Protein AF-A0A8J5TRU7-F1 (afdb_monomer_lite)

Sequence (174 aa):
MTKQNPLLKLRKSMKKFNGGEDHSFAVVEYSKPFSYGYLNDETIILLHALRISQETLLSKQRDHFRLLSNAKTDFRDAFRFLSYINQPDHAERVLLDGGEKIKPQIKRLINAELAKMLNKRDEQRCRIFVQKSRLIFGVCDAWNVLKEGECADGPLSAIQVDGQGVCLPDRGCR

Secondary structure (DSSP, 8-state):
---PPPS----GGG--S---S-----------TT-EEEE-HHHHHHHHHTT--HHHHHHHHHHHHHHHHHTTT-HHHHHHHHHHTT-HHHHHHHHHH-HHHHHHHHHHHHHHHHHTTB-TTS-B---EEEEEEE-------SS--PPTT------S---EEETTEEEPPP----

Radius of gyration: 21.28 Å; chains: 1; bounding box: 66×37×48 Å

Structure (mmCIF, N/CA/C/O backbone):
data_AF-A0A8J5TRU7-F1
#
_entry.id   AF-A0A8J5TRU7-F1
#
loop_
_atom_site.group_PDB
_atom_site.id
_atom_site.type_symbol
_atom_site.label_atom_id
_atom_site.label_alt_id
_atom_site.label_comp_id
_atom_site.label_asym_id
_atom_site.label_entity_id
_atom_site.label_seq_id
_atom_site.pdbx_PDB_ins_code
_atom_site.Cartn_x
_atom_site.Cartn_y
_atom_site.Cartn_z
_atom_site.occupancy
_atom_site.B_iso_or_equiv
_atom_site.auth_seq_id
_atom_site.auth_comp_id
_atom_site.auth_asym_id
_atom_site.auth_atom_id
_atom_site.pdbx_PDB_model_num
ATOM 1 N N . MET A 1 1 ? 47.738 -4.678 -12.342 1.00 43.81 1 MET A N 1
ATOM 2 C CA . MET A 1 1 ? 46.584 -3.758 -12.251 1.00 43.81 1 MET A CA 1
ATOM 3 C C . MET A 1 1 ? 45.421 -4.505 -11.622 1.00 43.81 1 MET A C 1
ATOM 5 O O . MET A 1 1 ? 44.894 -5.427 -12.230 1.00 43.81 1 MET A O 1
ATOM 9 N N . THR A 1 2 ? 45.086 -4.188 -10.377 1.00 51.88 2 THR A N 1
ATOM 10 C CA . THR A 1 2 ? 43.969 -4.793 -9.641 1.00 51.88 2 THR A CA 1
ATOM 11 C C . THR A 1 2 ? 42.655 -4.341 -10.279 1.00 51.88 2 THR A C 1
ATOM 13 O O . THR A 1 2 ? 42.374 -3.146 -10.327 1.00 51.88 2 THR A O 1
ATOM 16 N N . LYS A 1 3 ? 41.859 -5.282 -10.808 1.00 59.38 3 LYS A N 1
ATOM 17 C CA . LYS A 1 3 ? 40.496 -5.003 -11.287 1.00 59.38 3 LYS A CA 1
ATOM 18 C C . LYS A 1 3 ? 39.675 -4.494 -10.102 1.00 59.38 3 LYS A C 1
ATOM 20 O O . LYS A 1 3 ? 39.320 -5.277 -9.227 1.00 59.38 3 LYS A O 1
ATOM 25 N N . GLN A 1 4 ? 39.390 -3.197 -10.061 1.00 67.06 4 GLN A N 1
ATOM 26 C CA . GLN A 1 4 ? 38.386 -2.678 -9.142 1.00 67.06 4 GLN A CA 1
ATOM 27 C C . GLN A 1 4 ? 37.008 -3.110 -9.644 1.00 67.06 4 GLN A C 1
ATOM 29 O O . GLN A 1 4 ? 36.667 -2.895 -10.809 1.00 67.06 4 GLN A O 1
ATOM 34 N N . ASN A 1 5 ? 36.227 -3.748 -8.773 1.00 75.69 5 ASN A N 1
ATOM 35 C CA . ASN A 1 5 ? 34.834 -4.040 -9.075 1.00 75.69 5 ASN A CA 1
ATOM 36 C C . ASN A 1 5 ? 34.042 -2.723 -9.080 1.00 75.69 5 ASN A C 1
ATOM 38 O O . ASN A 1 5 ? 34.136 -1.963 -8.114 1.00 75.69 5 ASN A O 1
ATOM 42 N N . PRO A 1 6 ? 33.268 -2.432 -10.138 1.00 74.19 6 PRO A N 1
ATOM 43 C CA . PRO A 1 6 ? 32.479 -1.211 -10.196 1.00 74.19 6 PRO A CA 1
ATOM 44 C C . PRO A 1 6 ? 31.369 -1.241 -9.136 1.00 74.19 6 PRO A C 1
ATOM 46 O O . PRO A 1 6 ? 30.618 -2.211 -9.054 1.00 74.19 6 PRO A O 1
ATOM 49 N N . LEU A 1 7 ? 31.244 -0.158 -8.361 1.00 83.69 7 LEU A N 1
ATOM 50 C CA . LEU A 1 7 ? 30.213 -0.003 -7.322 1.00 83.69 7 LEU A CA 1
ATOM 51 C C . LEU A 1 7 ? 28.809 0.247 -7.902 1.00 83.69 7 LEU A C 1
ATOM 53 O O . LEU A 1 7 ? 27.810 -0.054 -7.256 1.00 83.69 7 LEU A O 1
ATOM 57 N N . LEU A 1 8 ? 28.724 0.783 -9.124 1.00 84.50 8 LEU A N 1
ATOM 58 C CA . LEU A 1 8 ? 27.474 1.114 -9.808 1.00 84.50 8 LEU A CA 1
ATOM 59 C C . LEU A 1 8 ? 27.572 0.757 -11.294 1.00 84.50 8 LEU A C 1
ATOM 61 O O . LEU A 1 8 ? 28.551 1.084 -11.966 1.00 84.50 8 LEU A O 1
ATOM 65 N N . LYS A 1 9 ? 26.525 0.124 -11.830 1.00 86.44 9 LYS A N 1
ATOM 66 C CA . LYS A 1 9 ? 26.410 -0.201 -13.256 1.00 86.44 9 LYS A CA 1
ATOM 67 C C . LYS A 1 9 ? 25.088 0.316 -13.809 1.00 86.44 9 LYS A C 1
ATOM 69 O O . LYS A 1 9 ? 24.021 -0.117 -13.388 1.00 86.44 9 LYS A O 1
ATOM 74 N N . LEU A 1 10 ? 25.164 1.208 -14.795 1.00 87.19 10 LEU A N 1
ATOM 75 C CA . LEU A 1 10 ? 23.995 1.783 -15.461 1.00 87.19 10 LEU A CA 1
ATOM 76 C C . LEU A 1 10 ? 23.762 1.118 -16.820 1.00 87.19 10 LEU A C 1
ATOM 78 O O . LEU A 1 10 ? 24.686 0.990 -17.628 1.00 87.19 10 LEU A O 1
ATOM 82 N N . ARG A 1 11 ? 22.513 0.726 -17.101 1.00 88.50 11 ARG A N 1
ATOM 83 C CA . ARG A 1 11 ? 22.106 0.252 -18.434 1.00 88.50 11 ARG A CA 1
ATOM 84 C C . ARG A 1 11 ? 22.078 1.423 -19.420 1.00 88.50 11 ARG A C 1
ATOM 86 O O . ARG A 1 11 ? 21.849 2.565 -19.028 1.00 88.50 11 ARG A O 1
ATOM 93 N N . LYS A 1 12 ? 22.235 1.143 -20.721 1.00 89.62 12 LYS A N 1
ATOM 94 C CA . LYS A 1 12 ? 22.157 2.171 -21.780 1.00 89.62 12 LYS A CA 1
ATOM 95 C C . LYS A 1 12 ? 20.848 2.971 -21.707 1.00 89.62 12 LYS A C 1
ATOM 97 O O . LYS A 1 12 ? 20.878 4.186 -21.830 1.00 89.62 12 LYS A O 1
ATOM 102 N N . SER A 1 13 ? 19.727 2.310 -21.410 1.00 90.19 13 SER A N 1
ATOM 103 C CA . SER A 1 13 ? 18.407 2.941 -21.259 1.00 90.19 13 SER A CA 1
ATOM 104 C C . SER A 1 13 ? 18.298 3.934 -20.092 1.00 90.19 13 SER A C 1
ATOM 106 O O . SER A 1 13 ? 17.394 4.772 -20.101 1.00 90.19 13 SER A O 1
ATOM 108 N N . MET A 1 14 ? 19.197 3.856 -19.102 1.00 89.50 14 MET A N 1
ATOM 109 C CA . MET A 1 14 ? 19.241 4.756 -17.942 1.00 89.50 14 MET A CA 1
ATOM 110 C C . MET A 1 14 ? 20.034 6.039 -18.228 1.00 89.50 14 MET A C 1
ATOM 112 O O . MET A 1 14 ? 19.857 7.030 -17.529 1.00 89.50 14 MET A O 1
ATOM 116 N N . LYS A 1 15 ? 20.883 6.051 -19.264 1.00 88.38 15 LYS A N 1
ATOM 117 C CA . LYS A 1 15 ? 21.669 7.224 -19.669 1.00 88.38 15 LYS A CA 1
ATOM 118 C C . LYS A 1 15 ? 20.834 8.096 -20.608 1.00 88.38 15 LYS A C 1
ATOM 120 O O . LYS A 1 15 ? 20.798 7.850 -21.809 1.00 88.38 15 LYS A O 1
ATOM 125 N N . LYS A 1 16 ? 20.104 9.067 -20.051 1.00 89.44 16 LYS A N 1
ATOM 126 C CA . LYS A 1 16 ? 19.214 9.953 -20.828 1.00 89.44 16 LYS A CA 1
ATOM 127 C C . LYS A 1 16 ? 19.955 11.074 -21.563 1.00 89.44 16 LYS A C 1
ATOM 129 O O . LYS A 1 16 ? 19.492 11.511 -22.608 1.00 89.44 16 LYS A O 1
ATOM 134 N N . PHE A 1 17 ? 21.109 11.484 -21.042 1.00 85.50 17 PHE A N 1
ATOM 135 C CA . PHE A 1 17 ? 21.968 12.526 -21.601 1.00 85.50 17 PHE A CA 1
ATOM 136 C C . PHE A 1 17 ? 23.427 12.059 -21.584 1.00 85.50 17 PHE A C 1
ATOM 138 O O . PHE A 1 17 ? 23.775 11.118 -20.862 1.00 85.50 17 PHE A O 1
ATOM 145 N N . ASN A 1 18 ? 24.281 12.713 -22.372 1.00 80.00 18 ASN A N 1
ATOM 146 C CA . ASN A 1 18 ? 25.725 12.515 -22.274 1.00 80.00 18 ASN A CA 1
ATOM 147 C C . ASN A 1 18 ? 26.201 13.074 -20.924 1.00 80.00 18 ASN A C 1
ATOM 149 O O . ASN A 1 18 ? 25.831 14.186 -20.554 1.00 80.00 18 ASN A O 1
ATOM 153 N N . GLY A 1 19 ? 26.933 12.261 -20.160 1.00 70.88 19 GLY A N 1
ATOM 154 C CA . GLY A 1 19 ? 27.329 12.598 -18.791 1.00 70.88 19 GLY A CA 1
ATOM 155 C C . GLY A 1 19 ? 28.332 13.751 -18.741 1.00 70.88 19 GLY A C 1
ATOM 156 O O . GLY A 1 19 ? 29.178 13.863 -19.626 1.00 70.88 19 GLY A O 1
ATOM 157 N N . GLY A 1 20 ? 28.224 14.584 -17.705 1.00 76.44 20 GLY A N 1
ATOM 158 C CA . GLY A 1 20 ? 29.275 15.525 -17.310 1.00 76.44 20 GLY A CA 1
ATOM 159 C C . GLY A 1 20 ? 30.3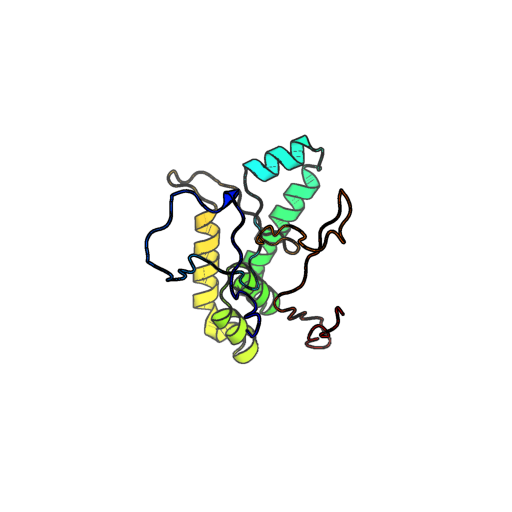26 14.856 -16.417 1.00 76.44 20 GLY A C 1
ATOM 160 O O . GLY A 1 20 ? 30.291 13.643 -16.209 1.00 76.44 20 GLY A O 1
ATOM 161 N N . GLU A 1 21 ? 31.237 15.650 -15.857 1.00 82.38 21 GLU A N 1
ATOM 162 C CA . GLU A 1 21 ? 32.289 15.161 -14.946 1.00 82.38 21 GLU A CA 1
ATOM 163 C C . GLU A 1 21 ? 31.800 14.911 -13.508 1.00 82.38 21 GLU A C 1
ATOM 165 O O . GLU A 1 21 ? 32.561 14.458 -12.657 1.00 82.38 21 GLU A O 1
ATOM 170 N N . ASP A 1 22 ? 30.522 15.176 -13.224 1.00 83.62 22 ASP A N 1
ATOM 171 C CA . ASP A 1 22 ? 29.937 14.882 -11.920 1.00 83.62 22 ASP A CA 1
ATOM 172 C C . ASP A 1 22 ? 29.694 13.372 -11.752 1.00 83.62 22 ASP A C 1
ATOM 174 O O . ASP A 1 22 ? 29.013 12.718 -12.550 1.00 83.62 22 ASP A O 1
ATOM 178 N N . HIS A 1 23 ? 30.265 12.817 -10.687 1.00 85.12 23 HIS A N 1
ATOM 179 C CA . HIS A 1 23 ? 30.131 11.418 -10.285 1.00 85.12 23 HIS A CA 1
ATOM 180 C C . HIS A 1 23 ? 29.320 11.254 -8.994 1.00 85.12 23 HIS A C 1
ATOM 182 O O . HIS A 1 23 ? 29.365 10.197 -8.360 1.00 85.12 23 HIS A O 1
ATOM 188 N N . SER A 1 24 ? 28.572 12.285 -8.596 1.00 87.06 24 SER A N 1
ATOM 189 C CA . SER A 1 24 ? 27.635 12.214 -7.483 1.00 87.06 24 SER A CA 1
ATOM 190 C C . SER A 1 24 ? 26.497 11.218 -7.760 1.00 87.06 24 SER A C 1
ATOM 192 O O . SER A 1 24 ? 26.030 11.040 -8.888 1.00 87.06 24 SER A O 1
ATOM 194 N N . PHE A 1 25 ? 26.049 10.528 -6.708 1.00 87.00 25 PHE A N 1
ATOM 195 C CA . PHE A 1 25 ? 24.905 9.620 -6.759 1.00 87.00 25 PHE A CA 1
ATOM 196 C C . PHE A 1 25 ? 23.795 10.155 -5.858 1.00 87.00 25 PHE A C 1
ATOM 198 O O . PHE A 1 25 ? 23.926 10.166 -4.635 1.00 87.00 25 PHE A O 1
ATOM 205 N N . ALA A 1 26 ? 22.698 10.595 -6.473 1.00 90.19 26 ALA A N 1
ATOM 206 C CA . ALA A 1 26 ? 21.532 11.110 -5.769 1.00 90.19 26 ALA A CA 1
ATOM 207 C C . ALA A 1 26 ? 20.429 10.045 -5.690 1.00 90.19 26 ALA A C 1
ATOM 209 O O . ALA A 1 26 ? 20.001 9.492 -6.706 1.00 90.19 26 ALA A O 1
ATOM 210 N N . VAL A 1 27 ? 19.939 9.786 -4.477 1.00 91.69 27 VAL A N 1
ATOM 211 C CA . VAL A 1 27 ? 18.818 8.871 -4.224 1.00 91.69 27 VAL A CA 1
ATOM 212 C C . VAL A 1 27 ? 17.532 9.683 -4.119 1.00 91.69 27 VAL A C 1
ATOM 214 O O . VAL A 1 27 ? 17.405 10.525 -3.235 1.00 91.69 27 VAL A O 1
ATOM 217 N N . VAL A 1 28 ? 16.576 9.420 -5.012 1.00 91.94 28 VAL A N 1
ATOM 218 C CA . VAL A 1 28 ? 15.264 10.095 -5.011 1.00 91.94 28 VAL A CA 1
ATOM 219 C C . VAL A 1 28 ? 14.274 9.374 -4.099 1.00 91.94 28 VAL A C 1
ATOM 221 O O . VAL A 1 28 ? 13.548 10.009 -3.340 1.00 91.94 28 VAL A O 1
ATOM 224 N N . GLU A 1 29 ? 14.255 8.041 -4.145 1.00 89.81 29 GLU A N 1
ATOM 225 C CA . GLU A 1 29 ? 13.410 7.220 -3.284 1.00 89.81 29 GLU A CA 1
ATOM 226 C C . GLU A 1 29 ? 14.036 5.841 -3.041 1.00 89.81 29 GLU A C 1
ATOM 228 O O . GLU A 1 29 ? 14.965 5.429 -3.739 1.00 89.81 29 GLU A O 1
ATOM 233 N N . TYR A 1 30 ? 13.547 5.140 -2.020 1.00 87.38 30 TYR A N 1
ATOM 234 C CA . TYR A 1 30 ? 14.027 3.830 -1.603 1.00 87.38 30 TYR A CA 1
ATOM 235 C C . TYR A 1 30 ? 12.860 2.935 -1.180 1.00 87.38 30 TYR A C 1
ATOM 237 O O . TYR A 1 30 ? 11.776 3.413 -0.834 1.00 87.38 30 TYR A O 1
ATOM 245 N N . SER A 1 31 ? 13.093 1.622 -1.199 1.00 83.44 31 SER A N 1
ATOM 246 C CA . SER A 1 31 ? 12.091 0.643 -0.783 1.00 83.44 31 SER A CA 1
ATOM 247 C C . SER A 1 31 ? 11.850 0.711 0.723 1.00 83.44 31 SER A C 1
ATOM 249 O O . SER A 1 31 ? 12.791 0.602 1.509 1.00 83.44 31 SER A O 1
ATOM 251 N N . LYS A 1 32 ? 10.590 0.885 1.125 1.00 77.38 32 LYS A N 1
ATOM 252 C CA . LYS A 1 32 ? 10.181 1.012 2.528 1.00 77.38 32 LYS A CA 1
ATOM 253 C C . LYS A 1 32 ? 9.435 -0.249 2.965 1.00 77.38 32 LYS A C 1
ATOM 255 O O . LYS A 1 32 ? 8.645 -0.784 2.183 1.00 77.38 32 LYS A O 1
ATOM 260 N N . PRO A 1 33 ? 9.636 -0.727 4.202 1.00 71.19 33 PRO A N 1
ATOM 261 C CA . PRO A 1 33 ? 8.748 -1.734 4.756 1.00 71.19 33 PRO A CA 1
ATOM 262 C C . PRO A 1 33 ? 7.335 -1.144 4.907 1.00 71.19 33 PRO A C 1
ATOM 264 O O . PRO A 1 33 ? 7.174 0.063 5.059 1.00 71.19 33 PRO A O 1
ATOM 267 N N . PHE A 1 34 ? 6.305 -1.994 4.864 1.00 69.12 34 PHE A N 1
ATOM 268 C CA . PHE A 1 34 ? 4.908 -1.597 5.118 1.00 69.12 34 PHE A CA 1
ATOM 269 C C . PHE A 1 34 ? 4.286 -0.599 4.114 1.00 69.12 34 PHE A C 1
ATOM 271 O O . PHE A 1 34 ? 3.368 0.144 4.452 1.00 69.12 34 PHE A O 1
ATOM 278 N N . SER A 1 35 ? 4.706 -0.616 2.847 1.00 73.50 35 SER A N 1
ATOM 279 C CA . SER A 1 35 ? 4.028 0.103 1.760 1.00 73.50 35 SER A CA 1
ATOM 280 C C . SER A 1 35 ? 2.788 -0.661 1.276 1.00 73.50 35 SER A C 1
ATOM 282 O O . SER A 1 35 ? 2.848 -1.432 0.322 1.00 73.50 35 SER A O 1
ATOM 284 N N . TYR A 1 36 ? 1.645 -0.490 1.940 1.00 82.12 36 TYR A N 1
ATOM 285 C CA . TYR A 1 36 ? 0.413 -1.199 1.570 1.00 82.12 36 TYR A CA 1
ATOM 286 C C . TYR A 1 36 ? -0.273 -0.613 0.329 1.00 82.12 36 TYR A C 1
ATOM 288 O O . TYR A 1 36 ? -0.221 0.592 0.070 1.00 82.12 36 TYR A O 1
ATOM 296 N N . GLY A 1 37 ? -0.916 -1.494 -0.439 1.00 86.19 37 GLY A N 1
ATOM 297 C CA . GLY A 1 37 ? -1.691 -1.139 -1.624 1.00 86.19 37 GLY A CA 1
ATOM 298 C C . GLY A 1 37 ? -3.134 -0.738 -1.300 1.00 86.19 37 GLY A C 1
ATOM 299 O O . GLY A 1 37 ? -3.699 -1.105 -0.265 1.00 86.19 37 GLY A O 1
ATOM 300 N N . TYR A 1 38 ? -3.737 0.007 -2.224 1.00 90.62 38 TYR A N 1
ATOM 301 C CA . TYR A 1 38 ? -5.130 0.441 -2.153 1.00 90.62 38 TYR A CA 1
ATOM 302 C C . TYR A 1 38 ? -5.827 0.121 -3.467 1.00 90.62 38 TYR A C 1
ATOM 304 O O . TYR A 1 38 ? -5.246 0.321 -4.533 1.00 90.62 38 TYR A O 1
ATOM 312 N N . LEU A 1 39 ? -7.087 -0.298 -3.395 1.00 93.25 39 LEU A N 1
ATOM 313 C CA . LEU A 1 39 ? -7.951 -0.317 -4.570 1.00 93.25 39 LEU A CA 1
ATOM 314 C C . LEU A 1 39 ? -8.548 1.075 -4.766 1.00 93.25 39 LEU A C 1
ATOM 316 O O . LEU A 1 39 ? -9.202 1.611 -3.864 1.00 93.25 39 LEU A O 1
ATOM 320 N N . ASN A 1 40 ? -8.305 1.641 -5.944 1.00 93.69 40 ASN A N 1
ATOM 321 C CA . ASN A 1 40 ? -8.933 2.867 -6.421 1.00 93.69 40 ASN A CA 1
ATOM 322 C C . ASN A 1 40 ? -10.040 2.543 -7.440 1.00 93.69 40 ASN A C 1
ATOM 324 O O . ASN A 1 40 ? -10.231 1.380 -7.805 1.00 93.69 40 ASN A O 1
ATOM 328 N N . ASP A 1 41 ? -10.752 3.571 -7.897 1.00 93.31 41 ASP A N 1
ATOM 329 C CA . ASP A 1 41 ? -11.879 3.424 -8.828 1.00 93.31 41 ASP A CA 1
ATOM 330 C C . ASP A 1 41 ? -11.469 2.704 -10.125 1.00 93.31 41 ASP A C 1
ATOM 332 O O . ASP A 1 41 ? -12.119 1.751 -10.550 1.00 93.31 41 ASP A O 1
ATOM 336 N N . GLU A 1 42 ? -10.332 3.087 -10.708 1.00 94.25 42 GLU A N 1
ATOM 337 C CA . GLU A 1 42 ? -9.808 2.506 -11.952 1.00 94.25 42 GLU A CA 1
ATOM 338 C C . GLU A 1 42 ? -9.479 1.015 -11.797 1.00 94.25 42 GLU A C 1
ATOM 340 O O . GLU A 1 42 ? -9.843 0.193 -12.639 1.00 94.25 42 GLU A O 1
ATOM 345 N N . THR A 1 43 ? -8.836 0.644 -10.688 1.00 94.19 43 THR A N 1
ATOM 346 C CA . THR A 1 43 ? -8.475 -0.749 -10.400 1.00 94.19 43 THR A CA 1
ATOM 347 C C . THR A 1 43 ? -9.723 -1.591 -10.167 1.00 94.19 43 THR A C 1
ATOM 349 O O . THR A 1 43 ? -9.785 -2.730 -10.617 1.00 94.19 43 THR A O 1
ATOM 352 N N . ILE A 1 44 ? -10.745 -1.042 -9.508 1.00 95.00 44 ILE A N 1
ATOM 353 C CA . ILE A 1 44 ? -12.026 -1.730 -9.305 1.00 95.00 44 ILE A CA 1
ATOM 354 C C . ILE A 1 44 ? -12.723 -2.009 -10.631 1.00 95.00 44 ILE A C 1
ATOM 356 O O . ILE A 1 44 ? -13.160 -3.138 -10.857 1.00 95.00 44 ILE A O 1
ATOM 360 N N . ILE A 1 45 ? -12.795 -1.010 -11.514 1.00 95.62 45 ILE A N 1
ATOM 361 C CA . ILE A 1 45 ? -13.400 -1.159 -12.841 1.00 95.62 45 ILE A CA 1
ATOM 362 C C . ILE A 1 45 ? -12.663 -2.242 -13.635 1.00 95.62 45 ILE A C 1
ATOM 364 O O . ILE A 1 45 ? -13.303 -3.118 -14.220 1.00 95.62 45 ILE A O 1
ATOM 368 N N . LEU A 1 46 ? -11.327 -2.234 -13.603 1.00 96.94 46 LEU A N 1
ATOM 369 C CA . LEU A 1 46 ? -10.511 -3.243 -14.274 1.00 96.94 46 LEU A CA 1
ATOM 370 C C . LEU A 1 46 ? -10.751 -4.649 -13.707 1.00 96.94 46 LEU A C 1
ATOM 372 O O . LEU A 1 46 ? -10.979 -5.584 -14.470 1.00 96.94 46 LEU A O 1
ATOM 376 N N . LEU A 1 47 ? -10.746 -4.812 -12.381 1.00 96.12 47 LEU A N 1
ATOM 377 C CA . LEU A 1 47 ? -11.000 -6.107 -11.740 1.00 96.12 47 LEU A CA 1
ATOM 378 C C . LEU A 1 47 ? -12.393 -6.645 -12.084 1.00 96.12 47 LEU A C 1
ATOM 380 O O . LEU A 1 47 ? -12.544 -7.833 -12.367 1.00 96.12 47 LEU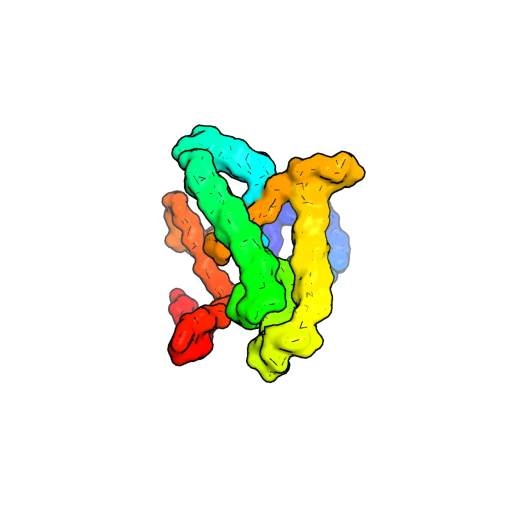 A O 1
ATOM 384 N N . HIS A 1 48 ? -13.401 -5.773 -12.111 1.00 95.56 48 HIS A N 1
ATOM 385 C CA . HIS A 1 48 ? -14.751 -6.143 -12.521 1.00 95.56 48 HIS A CA 1
ATOM 386 C C . HIS A 1 48 ? -14.807 -6.574 -13.999 1.00 95.56 48 HIS A C 1
ATOM 388 O O . HIS A 1 48 ? -15.426 -7.589 -14.326 1.00 95.56 48 HIS A O 1
ATOM 394 N N . ALA A 1 49 ? -14.110 -5.865 -14.896 1.00 97.31 49 ALA A N 1
ATOM 395 C CA . ALA A 1 49 ? -13.990 -6.248 -16.307 1.00 97.31 49 ALA A CA 1
ATOM 396 C C . ALA A 1 49 ? -13.296 -7.612 -16.486 1.00 97.31 49 ALA A C 1
ATOM 398 O O . ALA A 1 49 ? -13.704 -8.411 -17.330 1.00 97.31 49 ALA A O 1
ATOM 399 N N . LEU A 1 50 ? -12.319 -7.920 -15.626 1.00 97.25 50 LEU A N 1
ATOM 400 C CA . LEU A 1 50 ? -11.653 -9.224 -15.521 1.00 97.25 50 LEU A CA 1
ATOM 401 C C . LEU A 1 50 ? -12.502 -10.295 -14.804 1.00 97.25 50 LEU A C 1
ATOM 403 O O . LEU A 1 50 ? -11.986 -11.349 -14.441 1.00 97.25 50 LEU A O 1
ATOM 407 N N . ARG A 1 51 ? -13.811 -10.057 -14.637 1.00 97.50 51 ARG A N 1
ATOM 408 C CA . ARG A 1 51 ? -14.805 -10.989 -14.072 1.00 97.50 51 ARG A CA 1
ATOM 409 C C . ARG A 1 51 ? -14.647 -11.290 -12.580 1.00 97.50 51 ARG A C 1
ATOM 411 O O . ARG A 1 51 ? -15.239 -12.252 -12.091 1.00 97.50 51 ARG A O 1
ATOM 418 N N . ILE A 1 52 ? -13.938 -10.451 -11.821 1.00 96.81 52 ILE A N 1
ATOM 419 C CA . ILE A 1 52 ? -14.030 -10.501 -10.357 1.00 96.81 52 ILE A CA 1
ATOM 420 C C . ILE A 1 52 ? -15.434 -10.064 -9.939 1.00 96.81 52 ILE A C 1
ATOM 422 O O . ILE A 1 52 ? -15.916 -9.002 -10.334 1.00 96.81 52 ILE A O 1
ATOM 426 N N . SER A 1 53 ? -16.095 -10.896 -9.132 1.00 96.88 53 SER A N 1
ATOM 427 C CA . SER A 1 53 ? -17.469 -10.631 -8.705 1.00 96.88 53 SER A CA 1
ATOM 428 C C . SER A 1 53 ? -17.579 -9.333 -7.901 1.00 96.88 53 SER A C 1
ATOM 430 O O . SER A 1 53 ? -16.737 -9.027 -7.050 1.00 96.88 53 SER A O 1
ATOM 432 N N . GLN A 1 54 ? -18.673 -8.604 -8.120 1.00 95.56 54 GLN A N 1
ATOM 433 C CA . GLN A 1 54 ? -18.992 -7.402 -7.353 1.00 95.56 54 GLN A CA 1
ATOM 434 C C . GLN A 1 54 ? -19.053 -7.690 -5.845 1.00 95.56 54 GLN A C 1
ATOM 436 O O . GLN A 1 54 ? -18.550 -6.897 -5.053 1.00 95.56 54 GLN A O 1
ATOM 441 N N . GLU A 1 55 ? -19.580 -8.849 -5.441 1.00 97.00 55 GLU A N 1
ATOM 442 C CA . GLU A 1 55 ? -19.657 -9.235 -4.028 1.00 97.00 55 GLU A CA 1
ATOM 443 C C . GLU A 1 55 ? -18.273 -9.361 -3.377 1.00 97.00 55 GLU A C 1
ATOM 445 O O . GLU A 1 55 ? -18.081 -8.944 -2.236 1.00 97.00 55 GLU A O 1
ATOM 450 N N . THR A 1 56 ? -17.268 -9.853 -4.110 1.00 95.19 56 THR A N 1
ATOM 451 C CA . THR A 1 56 ? -15.887 -9.894 -3.601 1.00 95.19 56 THR A CA 1
ATOM 452 C C . THR A 1 56 ? -15.364 -8.486 -3.317 1.00 95.19 56 THR A C 1
ATOM 454 O O . THR A 1 56 ? -14.767 -8.249 -2.266 1.00 95.19 56 THR A O 1
ATOM 457 N N . LEU A 1 57 ? -15.611 -7.537 -4.224 1.00 94.25 57 LEU A N 1
ATOM 458 C CA . LEU A 1 57 ? -15.167 -6.146 -4.085 1.00 94.25 57 LEU A CA 1
ATOM 459 C C . LEU A 1 57 ? -15.899 -5.437 -2.934 1.00 94.25 57 LEU A C 1
ATOM 461 O O . LEU A 1 57 ? -15.260 -4.782 -2.108 1.00 94.25 57 LEU A O 1
ATOM 465 N N . LEU A 1 58 ? -17.214 -5.644 -2.814 1.00 95.00 58 LEU A N 1
ATOM 466 C CA . LEU A 1 58 ? -18.021 -5.138 -1.700 1.00 95.00 58 LEU A CA 1
ATOM 467 C C . LEU A 1 58 ? -17.577 -5.731 -0.360 1.00 95.00 58 LEU A C 1
ATOM 469 O O . LEU A 1 58 ? -17.491 -5.010 0.633 1.00 95.00 58 LEU A O 1
ATOM 473 N N . SER A 1 59 ? -17.216 -7.016 -0.316 1.00 95.25 59 SER A N 1
ATOM 474 C CA . SER A 1 59 ? -16.660 -7.620 0.896 1.00 95.25 59 SER A CA 1
ATOM 475 C C . SER A 1 59 ? -15.364 -6.939 1.326 1.00 95.25 59 SER A C 1
ATOM 477 O O . SER A 1 59 ? -15.219 -6.618 2.503 1.00 95.25 59 SER A O 1
ATOM 479 N N . LYS A 1 60 ? -14.450 -6.635 0.389 1.00 94.19 60 LYS A N 1
ATOM 480 C CA . LYS A 1 60 ? -13.221 -5.883 0.707 1.00 94.19 60 LYS A CA 1
ATOM 481 C C . LYS A 1 60 ? -13.520 -4.481 1.231 1.00 94.19 60 LYS A C 1
ATOM 483 O O . LYS A 1 60 ? -12.849 -4.020 2.153 1.00 94.19 60 LYS A O 1
ATOM 488 N N . GLN A 1 61 ? -14.537 -3.820 0.687 1.00 94.00 61 GLN A N 1
ATOM 489 C CA . GLN A 1 61 ? -14.982 -2.519 1.176 1.00 94.00 61 GLN A CA 1
ATOM 490 C C . GLN A 1 61 ? -15.512 -2.599 2.618 1.00 94.00 61 GLN A C 1
ATOM 492 O O . GLN A 1 61 ? -15.134 -1.785 3.462 1.00 94.00 61 GLN A O 1
ATOM 497 N N . ARG A 1 62 ? -16.348 -3.599 2.926 1.00 95.31 62 ARG A N 1
ATOM 498 C CA . ARG A 1 62 ? -16.863 -3.824 4.287 1.00 95.31 62 ARG A CA 1
ATOM 499 C C . ARG A 1 62 ? -15.734 -4.109 5.276 1.00 95.31 62 ARG A C 1
ATOM 501 O O . ARG A 1 62 ? -15.716 -3.514 6.351 1.00 95.31 62 ARG A O 1
ATOM 508 N N . ASP A 1 63 ? -14.772 -4.950 4.900 1.00 93.69 63 ASP A N 1
ATOM 509 C CA . ASP A 1 63 ? -13.600 -5.260 5.729 1.00 93.69 63 ASP A CA 1
ATOM 510 C C . ASP A 1 63 ? -12.775 -4.003 6.038 1.00 93.69 63 ASP A C 1
ATOM 512 O O . ASP A 1 63 ? -12.345 -3.795 7.174 1.00 93.69 63 ASP A O 1
ATOM 516 N N . HIS A 1 64 ? -12.594 -3.130 5.044 1.00 93.38 64 HIS A N 1
ATOM 517 C CA . HIS A 1 64 ? -11.909 -1.851 5.210 1.00 93.38 64 HIS A CA 1
ATOM 518 C C . HIS A 1 64 ? -12.613 -0.941 6.227 1.00 93.38 64 HIS A C 1
ATOM 520 O O . HIS A 1 64 ? -11.975 -0.455 7.162 1.00 93.38 64 HIS A O 1
ATOM 526 N N . PHE A 1 65 ? -13.928 -0.740 6.103 1.00 94.38 65 PHE A N 1
ATOM 527 C CA . PHE A 1 65 ? -14.667 0.090 7.060 1.00 94.38 65 PHE A CA 1
ATOM 528 C C . PHE A 1 65 ? -14.727 -0.532 8.455 1.00 94.38 65 PHE A C 1
ATOM 530 O O . PHE A 1 65 ? -14.637 0.184 9.454 1.00 94.38 65 PHE A O 1
ATOM 537 N N . ARG A 1 66 ? -14.811 -1.864 8.538 1.00 95.38 66 ARG A N 1
ATOM 538 C CA . ARG A 1 66 ? -14.734 -2.589 9.807 1.00 95.38 66 ARG A CA 1
ATOM 539 C C . ARG A 1 66 ? -13.396 -2.345 10.501 1.00 95.38 66 ARG A C 1
ATOM 541 O O . ARG A 1 66 ? -13.404 -2.021 11.684 1.00 95.38 66 ARG A O 1
ATOM 548 N N . LEU A 1 67 ? -12.279 -2.415 9.771 1.00 94.00 67 LEU A N 1
ATOM 549 C CA . LEU A 1 67 ? -10.952 -2.088 10.302 1.00 94.00 67 LEU A CA 1
ATOM 550 C C . LEU A 1 67 ? -10.915 -0.660 10.865 1.00 94.00 67 LEU A C 1
ATOM 552 O O . LEU A 1 67 ? -10.493 -0.466 12.001 1.00 94.00 67 LEU A O 1
ATOM 556 N N . LEU A 1 68 ? -11.389 0.336 10.107 1.00 94.12 68 LEU A N 1
ATOM 557 C CA . LEU A 1 68 ? -11.398 1.736 10.555 1.00 94.12 68 LEU A CA 1
ATOM 558 C C . LEU A 1 68 ? -12.298 1.967 11.777 1.00 94.12 68 LEU A C 1
ATOM 560 O O . LEU A 1 68 ? -11.984 2.790 12.637 1.00 94.12 68 LEU A O 1
ATOM 564 N N . SER A 1 69 ? -13.424 1.260 11.859 1.00 94.81 69 SER A N 1
ATOM 565 C CA . SER A 1 69 ? -14.316 1.323 13.016 1.00 94.81 69 SER A CA 1
ATOM 566 C C . SER A 1 69 ? -13.658 0.706 14.251 1.00 94.81 69 SER A C 1
ATOM 568 O O . SER A 1 69 ? -13.589 1.349 15.299 1.00 94.81 69 SER A O 1
ATOM 570 N N . ASN A 1 70 ? -13.122 -0.508 14.111 1.00 94.81 70 ASN A N 1
ATOM 571 C CA . ASN A 1 70 ? -12.513 -1.267 15.198 1.00 94.81 70 ASN A CA 1
ATOM 572 C C . ASN A 1 70 ? -11.222 -0.638 15.714 1.00 94.81 70 ASN A C 1
ATOM 574 O O . ASN A 1 70 ? -10.983 -0.663 16.916 1.00 94.81 70 ASN A O 1
ATOM 578 N N . ALA A 1 71 ? -10.418 -0.019 14.847 1.00 93.88 71 ALA A N 1
ATOM 579 C CA . ALA A 1 71 ? -9.161 0.628 15.224 1.00 93.88 71 ALA A CA 1
ATOM 580 C C . ALA A 1 71 ? -9.324 1.723 16.298 1.00 93.88 71 ALA A C 1
ATOM 582 O O . ALA A 1 71 ? -8.347 2.140 16.913 1.00 93.88 71 ALA A O 1
ATOM 583 N N . LYS A 1 72 ? -10.550 2.198 16.558 1.00 90.44 72 LYS A N 1
ATOM 584 C CA . LYS A 1 72 ? -10.848 3.159 17.634 1.00 90.44 72 LYS A CA 1
ATOM 585 C C . LYS A 1 72 ? -10.835 2.530 19.031 1.00 90.44 72 LYS A C 1
ATOM 587 O O . LYS A 1 72 ? -10.683 3.254 20.016 1.00 90.44 72 LYS A O 1
ATOM 592 N N . THR A 1 73 ? -11.048 1.221 19.125 1.00 89.94 73 THR A N 1
ATOM 593 C CA . THR A 1 73 ? -11.276 0.503 20.389 1.00 89.94 73 THR A CA 1
ATOM 594 C C . THR A 1 73 ? -10.395 -0.730 20.545 1.00 89.94 73 THR A C 1
ATOM 596 O O . THR A 1 73 ? -9.997 -1.041 21.661 1.00 89.94 73 THR A O 1
ATOM 599 N N . ASP A 1 74 ? -10.081 -1.423 19.452 1.00 91.69 74 ASP A N 1
ATOM 600 C CA . ASP A 1 74 ? -9.254 -2.625 19.438 1.00 91.69 74 ASP A CA 1
ATOM 601 C C . ASP A 1 74 ? -7.801 -2.287 19.081 1.00 91.69 74 ASP A C 1
ATOM 603 O O . ASP A 1 74 ? -7.513 -1.679 18.047 1.00 91.69 74 ASP A O 1
ATOM 607 N N . PHE A 1 75 ? -6.867 -2.695 19.942 1.00 89.50 75 PHE A N 1
ATOM 608 C CA . PHE A 1 75 ? -5.450 -2.374 19.772 1.00 89.50 75 PHE A CA 1
ATOM 609 C C . PHE A 1 75 ? -4.813 -3.103 18.579 1.00 89.50 75 PHE A C 1
ATOM 611 O O . PHE A 1 75 ? -3.887 -2.573 17.968 1.00 89.50 75 PHE A O 1
ATOM 618 N N . ARG A 1 76 ? -5.293 -4.300 18.209 1.00 90.62 76 ARG A N 1
ATOM 619 C CA . ARG A 1 76 ? -4.734 -5.068 17.085 1.00 90.62 76 ARG A CA 1
ATOM 620 C C . ARG A 1 76 ? -5.113 -4.412 15.767 1.00 90.62 76 ARG A C 1
ATOM 622 O O . ARG A 1 76 ? -4.261 -4.233 14.900 1.00 90.62 76 ARG A O 1
ATOM 629 N N . ASP A 1 77 ? -6.370 -4.012 15.631 1.00 92.31 77 ASP A N 1
ATOM 630 C CA . ASP A 1 77 ? -6.857 -3.287 14.464 1.00 92.31 77 ASP A CA 1
ATOM 631 C C . ASP A 1 77 ? -6.282 -1.861 14.409 1.00 92.31 77 ASP A C 1
ATOM 633 O O . ASP A 1 77 ? -5.947 -1.392 13.321 1.00 92.31 77 ASP A O 1
ATOM 637 N N . ALA A 1 78 ? -6.035 -1.211 15.555 1.00 93.25 78 ALA A N 1
ATOM 638 C CA . ALA A 1 78 ? -5.288 0.049 15.615 1.00 93.25 78 ALA A CA 1
ATOM 639 C C . ALA A 1 78 ? -3.848 -0.112 15.109 1.00 93.25 78 ALA A C 1
ATOM 641 O O . ALA A 1 78 ? -3.407 0.642 14.242 1.00 93.25 78 ALA A O 1
ATOM 642 N N . PHE A 1 79 ? -3.128 -1.126 15.597 1.00 91.69 79 PHE A N 1
ATOM 643 C CA . PHE A 1 79 ? -1.776 -1.448 15.146 1.00 91.69 79 PHE A CA 1
ATOM 644 C C . PHE A 1 79 ? -1.735 -1.734 13.638 1.00 91.69 79 PHE A C 1
ATOM 646 O O . PHE A 1 79 ? -0.892 -1.191 12.919 1.00 91.69 79 PHE A O 1
ATOM 653 N N . ARG A 1 80 ? -2.680 -2.541 13.137 1.00 90.00 80 ARG A N 1
ATOM 654 C CA . ARG A 1 80 ? -2.812 -2.853 11.706 1.00 90.00 80 ARG A CA 1
ATOM 655 C C . ARG A 1 80 ? -3.058 -1.597 10.878 1.00 90.00 80 ARG A C 1
ATOM 657 O O . ARG A 1 80 ? -2.357 -1.375 9.897 1.00 90.00 80 ARG A O 1
ATOM 664 N N . PHE A 1 81 ? -4.009 -0.759 11.288 1.00 92.50 81 PHE A N 1
ATOM 665 C CA . PHE A 1 81 ? -4.313 0.498 10.610 1.00 92.50 81 PHE A CA 1
ATOM 666 C C . PHE A 1 81 ? -3.092 1.425 10.546 1.00 92.50 81 PHE A C 1
ATOM 668 O O . PHE A 1 81 ? -2.744 1.898 9.466 1.00 92.50 81 PHE A O 1
ATOM 675 N N . LEU A 1 82 ? -2.404 1.642 11.672 1.00 91.75 82 LEU A N 1
ATOM 676 C CA . LEU A 1 82 ? -1.214 2.498 11.737 1.00 91.75 82 LEU A CA 1
ATOM 677 C C . LEU A 1 82 ? -0.068 1.960 10.875 1.00 91.75 82 LEU A C 1
ATOM 679 O O . LEU A 1 82 ? 0.606 2.730 10.190 1.00 91.75 82 LEU A O 1
ATOM 683 N N . SER A 1 83 ? 0.093 0.638 10.838 1.00 87.75 83 SER A N 1
ATOM 684 C CA . SER A 1 83 ? 1.026 -0.024 9.925 1.00 87.75 83 SER A CA 1
ATOM 685 C C . SER A 1 83 ? 0.665 0.245 8.458 1.00 87.75 83 SER A C 1
ATOM 687 O O . SER A 1 83 ? 1.553 0.466 7.641 1.00 87.75 83 SER A O 1
ATOM 689 N N . TYR A 1 84 ? -0.626 0.279 8.107 1.00 87.75 84 TYR A N 1
ATOM 690 C CA . TYR A 1 84 ? -1.086 0.493 6.726 1.00 87.75 84 TYR A CA 1
ATOM 691 C C . TYR A 1 84 ? -0.870 1.910 6.210 1.00 87.75 84 TYR A C 1
ATOM 693 O O . TYR A 1 84 ? -0.592 2.105 5.026 1.00 87.75 84 TYR A O 1
ATOM 701 N N . ILE A 1 85 ? -0.960 2.900 7.094 1.00 88.81 85 ILE A N 1
ATOM 702 C CA . ILE A 1 85 ? -0.691 4.302 6.757 1.00 88.81 85 ILE A CA 1
ATOM 703 C C . ILE A 1 85 ? 0.782 4.691 6.958 1.00 88.81 85 ILE A C 1
ATOM 705 O O . ILE A 1 85 ? 1.101 5.881 6.947 1.00 88.81 85 ILE A O 1
ATOM 709 N N . ASN A 1 86 ? 1.669 3.701 7.128 1.00 86.81 86 ASN A N 1
ATOM 710 C CA . ASN A 1 86 ? 3.105 3.875 7.335 1.00 86.81 86 ASN A CA 1
ATOM 711 C C . ASN A 1 86 ? 3.426 4.827 8.506 1.00 86.81 86 ASN A C 1
ATOM 713 O O . ASN A 1 86 ? 4.178 5.789 8.362 1.00 86.81 86 ASN A O 1
ATOM 717 N N . GLN A 1 87 ? 2.811 4.571 9.665 1.00 89.50 87 GLN A N 1
ATOM 718 C CA . GLN A 1 87 ? 3.049 5.283 10.926 1.00 89.50 87 GLN A CA 1
ATOM 719 C C . GLN A 1 87 ? 3.670 4.334 11.970 1.00 89.50 87 GLN A C 1
ATOM 721 O O . GLN A 1 87 ? 3.009 4.014 12.964 1.00 89.50 87 GLN A O 1
ATOM 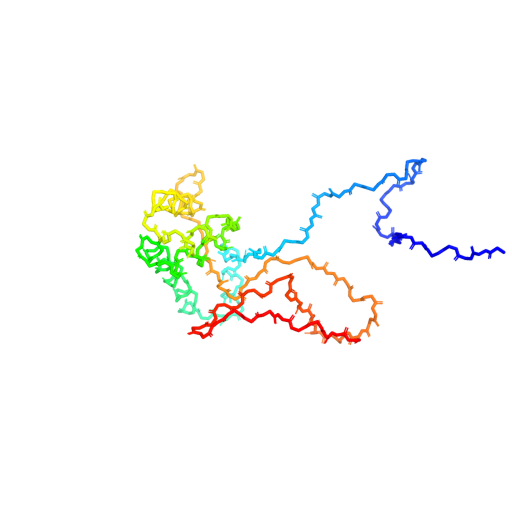726 N N . PRO A 1 88 ? 4.913 3.852 11.757 1.00 86.69 88 PRO A N 1
ATOM 727 C CA . PRO A 1 88 ? 5.533 2.840 12.614 1.00 86.69 88 PRO A CA 1
ATOM 728 C C . PRO A 1 88 ? 5.676 3.305 14.067 1.00 86.69 88 PRO A C 1
ATOM 730 O O . PRO A 1 88 ? 5.319 2.550 14.963 1.00 86.69 88 PRO A O 1
ATOM 733 N N . ASP A 1 89 ? 6.056 4.563 14.306 1.00 89.44 89 ASP A N 1
ATOM 734 C CA . ASP A 1 89 ? 6.222 5.110 15.664 1.00 89.44 89 ASP A CA 1
ATOM 735 C C . ASP A 1 89 ? 4.910 5.083 16.465 1.00 89.44 89 ASP A C 1
ATOM 737 O O . ASP A 1 89 ? 4.873 4.802 17.663 1.00 89.44 89 ASP A O 1
ATOM 741 N N . HIS A 1 90 ? 3.789 5.362 15.792 1.00 90.81 90 HIS A N 1
ATOM 742 C CA . HIS A 1 90 ? 2.472 5.285 16.414 1.00 90.81 90 HIS A CA 1
ATOM 743 C C . HIS A 1 90 ? 2.055 3.828 16.632 1.00 90.81 90 HIS A C 1
ATOM 745 O O . HIS A 1 90 ? 1.449 3.521 17.656 1.00 90.81 90 HIS A O 1
ATOM 751 N N . ALA A 1 91 ? 2.362 2.938 15.683 1.00 90.81 91 ALA A N 1
ATOM 752 C CA . ALA A 1 91 ? 2.063 1.515 15.798 1.00 90.81 91 ALA A CA 1
ATOM 753 C C . ALA A 1 91 ? 2.825 0.882 16.974 1.00 90.81 91 ALA A C 1
ATOM 755 O O . ALA A 1 91 ? 2.226 0.172 17.778 1.00 90.81 91 ALA A O 1
ATOM 756 N N . GLU A 1 92 ? 4.108 1.201 17.136 1.00 90.50 92 GLU A N 1
ATOM 757 C CA . GLU A 1 92 ? 4.924 0.767 18.273 1.00 90.50 92 GLU A CA 1
ATOM 758 C C . GLU A 1 92 ? 4.337 1.254 19.602 1.00 90.50 92 GLU A C 1
ATOM 760 O O . GLU A 1 92 ? 4.163 0.468 20.532 1.00 90.50 92 GLU A O 1
ATOM 765 N N . ARG A 1 93 ? 3.914 2.521 19.673 1.00 90.31 93 ARG A N 1
ATOM 766 C CA . ARG A 1 93 ? 3.231 3.058 20.858 1.00 90.31 93 ARG A CA 1
ATOM 767 C C . ARG A 1 93 ? 1.942 2.317 21.202 1.00 90.31 93 ARG A C 1
ATOM 769 O O . ARG A 1 93 ? 1.670 2.139 22.384 1.00 90.31 93 ARG A O 1
ATOM 776 N N . VAL A 1 94 ? 1.166 1.841 20.220 1.00 91.06 94 VAL A N 1
ATOM 777 C CA . VAL A 1 94 ? -0.017 1.000 20.511 1.00 91.06 94 VAL A CA 1
ATOM 778 C C . VAL A 1 94 ? 0.394 -0.263 21.267 1.00 91.06 94 VAL A C 1
ATOM 780 O O . VAL A 1 94 ? -0.321 -0.677 22.179 1.00 91.06 94 VAL A O 1
ATOM 783 N N . LEU A 1 95 ? 1.524 -0.869 20.890 1.00 87.81 95 LEU A N 1
ATOM 784 C CA . LEU A 1 95 ? 2.026 -2.093 21.513 1.00 87.81 95 LEU A CA 1
ATOM 785 C C . LEU A 1 95 ? 2.608 -1.840 22.909 1.00 87.81 95 LEU A C 1
ATOM 787 O O . LEU A 1 95 ? 2.369 -2.642 23.807 1.00 87.81 95 LEU A O 1
ATOM 791 N N . LEU A 1 96 ? 3.353 -0.745 23.090 1.00 88.38 96 LEU A N 1
ATOM 792 C CA . LEU A 1 96 ? 4.054 -0.441 24.344 1.00 88.38 96 LEU A CA 1
ATOM 793 C C . LEU A 1 96 ? 3.150 0.197 25.406 1.00 88.38 96 LEU A C 1
ATOM 795 O O . LEU A 1 96 ? 3.171 -0.204 26.566 1.00 88.38 96 LEU A O 1
ATOM 799 N N . ASP A 1 97 ? 2.365 1.203 25.022 1.00 82.88 97 ASP A N 1
ATOM 800 C CA . ASP A 1 97 ? 1.576 2.028 25.944 1.00 82.88 97 ASP A CA 1
ATOM 801 C C . ASP A 1 97 ? 0.109 1.591 26.061 1.00 82.88 97 ASP A C 1
ATOM 803 O O . ASP A 1 97 ? -0.626 2.096 26.917 1.00 82.88 97 ASP A O 1
ATOM 807 N N . GLY A 1 98 ? -0.329 0.688 25.181 1.00 75.88 98 GLY A N 1
ATOM 808 C CA . GLY A 1 98 ? -1.735 0.379 24.962 1.00 75.88 98 GLY A CA 1
ATOM 809 C C . GLY A 1 98 ? -2.457 1.458 24.144 1.00 75.88 98 GLY A C 1
ATOM 810 O O . GLY A 1 98 ? -2.043 2.615 24.050 1.00 75.88 98 GLY A O 1
ATOM 811 N N . GLY A 1 99 ? -3.587 1.081 23.538 1.00 74.69 99 GLY A N 1
ATOM 812 C CA . GLY A 1 99 ? -4.332 1.962 22.629 1.00 74.69 99 GLY A CA 1
ATOM 813 C C . GLY A 1 99 ? -4.864 3.247 23.278 1.00 74.69 99 GLY A C 1
ATOM 814 O O . GLY A 1 99 ? -4.982 4.261 22.595 1.00 74.69 99 GLY A O 1
ATOM 815 N N . GLU A 1 100 ? -5.144 3.241 24.586 1.00 81.94 100 GLU A N 1
ATOM 816 C CA . GLU A 1 100 ? -5.814 4.342 25.298 1.00 81.94 100 GLU A CA 1
ATOM 817 C C . GLU A 1 100 ? -5.057 5.674 25.234 1.00 81.94 100 GLU A C 1
ATOM 819 O O . GLU A 1 100 ? -5.659 6.703 24.919 1.00 81.94 100 GLU A O 1
ATOM 824 N N . LYS A 1 101 ? -3.736 5.674 25.467 1.00 83.94 101 LYS A N 1
ATOM 825 C CA . LYS A 1 101 ? -2.947 6.921 25.513 1.00 83.94 101 LYS A CA 1
ATOM 826 C C . LYS A 1 101 ? -2.868 7.629 24.161 1.00 83.94 101 LYS A C 1
ATOM 828 O O . LYS A 1 101 ? -2.680 8.843 24.117 1.00 83.94 101 LYS A O 1
ATOM 833 N N . ILE A 1 102 ? -3.004 6.880 23.066 1.00 87.50 102 ILE A N 1
ATOM 834 C CA . ILE A 1 102 ? -2.875 7.401 21.700 1.00 87.50 102 ILE A CA 1
ATOM 835 C C . ILE A 1 102 ? -4.192 7.406 20.911 1.00 87.50 102 ILE A C 1
ATOM 837 O O . ILE A 1 102 ? -4.207 7.704 19.713 1.00 87.50 102 ILE A O 1
ATOM 841 N N . LYS A 1 103 ? -5.321 7.128 21.575 1.00 89.50 103 LYS A N 1
ATOM 842 C CA . LYS A 1 103 ? -6.665 7.185 20.978 1.00 89.50 103 LYS A CA 1
ATOM 843 C C . LYS A 1 103 ? -6.958 8.493 20.234 1.00 89.50 103 LYS A C 1
ATOM 845 O O . LYS A 1 103 ? -7.490 8.412 19.122 1.00 89.50 103 LYS A O 1
ATOM 850 N N . PRO A 1 104 ? -6.634 9.691 20.766 1.00 91.62 104 PRO A N 1
ATOM 851 C CA . PRO A 1 104 ? -6.876 10.942 20.046 1.00 91.62 104 PRO A CA 1
ATOM 852 C C . PRO A 1 104 ? -6.130 11.004 18.707 1.00 91.62 104 PRO A C 1
ATOM 854 O O . PRO A 1 104 ? -6.698 11.408 17.690 1.00 91.62 104 PRO A O 1
ATOM 857 N N . GLN A 1 105 ? -4.876 10.549 18.688 1.00 92.38 105 GLN A N 1
ATOM 858 C CA . GLN A 1 105 ? -4.031 10.498 17.499 1.00 92.38 105 GLN A CA 1
ATOM 859 C C . GLN A 1 105 ? -4.583 9.487 16.492 1.00 92.38 105 GLN A C 1
ATOM 861 O O . GLN A 1 105 ? -4.729 9.827 15.318 1.00 92.38 105 GLN A O 1
ATOM 866 N N . ILE A 1 106 ? -4.968 8.290 16.949 1.00 93.12 106 ILE A N 1
ATOM 867 C CA . ILE A 1 106 ? -5.598 7.265 16.106 1.00 93.12 106 ILE A CA 1
ATOM 868 C C . ILE A 1 106 ? -6.876 7.815 15.465 1.00 93.12 106 ILE A C 1
ATOM 870 O O . ILE A 1 106 ? -7.036 7.738 14.249 1.00 93.12 106 ILE A O 1
ATOM 874 N N . LYS A 1 107 ? -7.761 8.448 16.246 1.00 94.19 107 LYS A N 1
ATOM 875 C CA . LYS A 1 107 ? -9.008 9.037 15.735 1.00 94.19 107 LYS A CA 1
ATOM 876 C C . LYS A 1 107 ? -8.740 10.115 14.684 1.00 94.19 107 LYS A C 1
ATOM 878 O O . LYS A 1 107 ? -9.414 10.141 13.656 1.00 94.19 107 LYS A O 1
ATOM 883 N N . ARG A 1 108 ? -7.740 10.975 14.908 1.00 95.38 108 ARG A N 1
ATOM 884 C CA . ARG A 1 108 ? -7.317 11.988 13.928 1.00 95.38 108 ARG A CA 1
ATOM 885 C C . ARG A 1 108 ? -6.845 11.343 12.624 1.00 95.38 108 ARG A C 1
ATOM 887 O O . ARG A 1 108 ? -7.233 11.800 11.555 1.00 95.38 108 ARG A O 1
ATOM 894 N N . LEU A 1 109 ? -6.037 10.287 12.711 1.00 95.62 109 LEU A N 1
ATOM 895 C CA . LEU A 1 109 ? -5.510 9.574 11.546 1.00 95.62 109 LEU A CA 1
ATOM 896 C C . LEU A 1 109 ? -6.610 8.828 10.780 1.00 95.62 109 LEU A C 1
ATOM 898 O O . LEU A 1 109 ? -6.626 8.882 9.555 1.00 95.62 109 LEU A O 1
ATOM 902 N N . ILE A 1 110 ? -7.568 8.208 11.476 1.00 95.25 110 ILE A N 1
ATOM 903 C CA . ILE A 1 110 ? -8.744 7.580 10.851 1.00 95.25 110 ILE A CA 1
ATOM 904 C C . ILE A 1 110 ? -9.571 8.624 10.099 1.00 95.25 110 ILE A C 1
ATOM 906 O O . ILE A 1 110 ? -9.926 8.407 8.946 1.00 95.25 110 ILE A O 1
ATOM 910 N N . ASN A 1 111 ? -9.848 9.773 10.720 1.00 94.88 111 ASN A N 1
ATOM 911 C CA . ASN A 1 111 ? -10.595 10.848 10.066 1.00 94.88 111 ASN A CA 1
ATOM 912 C C . ASN A 1 111 ? -9.847 11.397 8.844 1.00 94.88 111 ASN A C 1
ATOM 914 O O . ASN A 1 111 ? -10.466 11.657 7.817 1.00 94.88 111 ASN A O 1
ATOM 918 N N . ALA A 1 112 ? -8.522 11.534 8.932 1.00 94.44 112 ALA A N 1
ATOM 919 C CA . ALA A 1 112 ? -7.698 11.920 7.794 1.00 94.44 112 ALA A CA 1
ATOM 920 C C . ALA A 1 112 ? -7.743 10.872 6.670 1.00 94.44 112 ALA A C 1
ATOM 922 O O . ALA A 1 112 ? -7.709 11.241 5.500 1.00 94.44 112 ALA A O 1
ATOM 923 N N . GLU A 1 113 ? -7.835 9.581 6.997 1.00 92.56 113 GLU A N 1
ATOM 924 C CA . GLU A 1 113 ? -7.979 8.524 5.995 1.00 92.56 113 GLU A CA 1
ATOM 925 C C . GLU A 1 113 ? -9.362 8.543 5.335 1.00 92.56 113 GLU A C 1
ATOM 927 O O . GLU A 1 113 ? -9.445 8.481 4.112 1.00 92.56 113 GLU A O 1
ATOM 932 N N . LEU A 1 114 ? -10.432 8.733 6.114 1.00 92.62 114 LEU A N 1
ATOM 933 C CA . LEU A 1 114 ? -11.789 8.909 5.588 1.00 92.62 114 LEU A CA 1
ATOM 934 C C . LEU A 1 114 ? -11.888 10.140 4.676 1.00 92.62 114 LEU A C 1
ATOM 936 O O . LEU A 1 114 ? -12.501 10.069 3.617 1.00 92.62 114 LEU A O 1
ATOM 940 N N . ALA A 1 115 ? -11.220 11.243 5.024 1.00 93.38 115 ALA A N 1
ATOM 941 C CA . ALA A 1 115 ? -11.183 12.441 4.187 1.00 93.38 115 ALA A CA 1
ATOM 942 C C . ALA A 1 115 ? -10.515 12.200 2.819 1.00 93.38 115 ALA A C 1
ATOM 944 O O . ALA A 1 115 ? -10.868 12.852 1.842 1.00 93.38 115 ALA A O 1
ATOM 945 N N . LYS A 1 116 ? -9.587 11.236 2.702 1.00 92.00 116 LYS A N 1
ATOM 946 C CA . LYS A 1 116 ? -8.981 10.858 1.406 1.00 92.00 116 LYS A CA 1
ATOM 947 C C . LYS A 1 116 ? -9.938 10.084 0.495 1.00 92.00 116 LYS A C 1
ATOM 949 O O . LYS A 1 116 ? -9.622 9.900 -0.681 1.00 92.00 116 LYS A O 1
ATOM 954 N N . MET A 1 117 ? -11.064 9.609 1.028 1.00 92.00 117 MET A N 1
ATOM 955 C CA . MET A 1 117 ? -12.141 8.972 0.264 1.00 92.00 117 MET A CA 1
ATOM 956 C C . MET A 1 117 ? -13.102 9.996 -0.351 1.00 92.00 117 MET A C 1
ATOM 958 O O . MET A 1 117 ? -14.095 9.613 -0.961 1.00 92.00 117 MET A O 1
ATOM 962 N N . LEU A 1 118 ? -12.815 11.289 -0.196 1.00 93.12 118 LEU A N 1
ATOM 963 C CA . LEU A 1 118 ? -13.549 12.386 -0.809 1.00 93.12 118 LEU A CA 1
ATOM 964 C C . LEU A 1 118 ? -12.612 13.128 -1.764 1.00 93.12 118 LEU A C 1
ATOM 966 O O . LEU A 1 118 ? -11.415 13.290 -1.500 1.00 93.12 118 LEU A O 1
ATOM 970 N N . ASN A 1 119 ? -13.132 13.545 -2.915 1.00 88.44 119 ASN A N 1
ATOM 971 C CA . ASN A 1 119 ? -12.389 14.389 -3.844 1.00 88.44 119 ASN A CA 1
ATOM 972 C C . ASN A 1 119 ? -12.543 15.883 -3.482 1.00 88.44 119 ASN A C 1
ATOM 974 O O . ASN A 1 119 ? -13.217 16.251 -2.524 1.00 88.44 119 ASN A O 1
ATOM 978 N N . LYS A 1 120 ? -11.920 16.784 -4.257 1.00 87.94 120 LYS A N 1
ATOM 979 C CA . LYS A 1 120 ? -11.992 18.242 -4.008 1.00 87.94 120 LYS A CA 1
ATOM 980 C C . LYS A 1 120 ? -13.408 18.832 -4.132 1.00 87.94 120 LYS A C 1
ATOM 982 O O . LYS A 1 120 ? -13.605 19.980 -3.752 1.00 87.94 120 LYS A O 1
ATOM 987 N N . ARG A 1 121 ? -14.347 18.084 -4.714 1.00 90.81 121 ARG A N 1
ATOM 988 C CA . ARG A 1 121 ? -15.759 18.443 -4.902 1.00 90.81 121 ARG A CA 1
ATOM 989 C C . ARG A 1 121 ? -16.675 17.736 -3.899 1.00 90.81 121 ARG A C 1
ATOM 991 O O . ARG A 1 121 ? -17.884 17.790 -4.071 1.00 90.81 121 ARG A O 1
ATOM 998 N N . ASP A 1 122 ? -16.101 17.084 -2.887 1.00 88.25 122 ASP A N 1
ATOM 999 C CA . ASP A 1 122 ? -16.826 16.294 -1.886 1.00 88.25 122 ASP A CA 1
ATOM 1000 C C . ASP A 1 122 ? -17.555 15.062 -2.463 1.00 88.25 122 ASP A C 1
ATOM 1002 O O . ASP A 1 122 ? -18.454 14.494 -1.849 1.00 88.25 122 ASP A O 1
ATOM 1006 N N . GLU A 1 123 ? -17.153 14.606 -3.654 1.00 91.19 123 GLU A N 1
ATOM 1007 C CA . GLU A 1 123 ? -17.675 13.374 -4.248 1.00 91.19 123 GLU A CA 1
ATOM 1008 C C . GLU A 1 123 ? -16.879 12.165 -3.739 1.00 91.19 123 GLU A C 1
ATOM 1010 O O . GLU A 1 123 ? -15.670 12.243 -3.483 1.00 91.19 123 GLU A O 1
ATOM 1015 N N . GL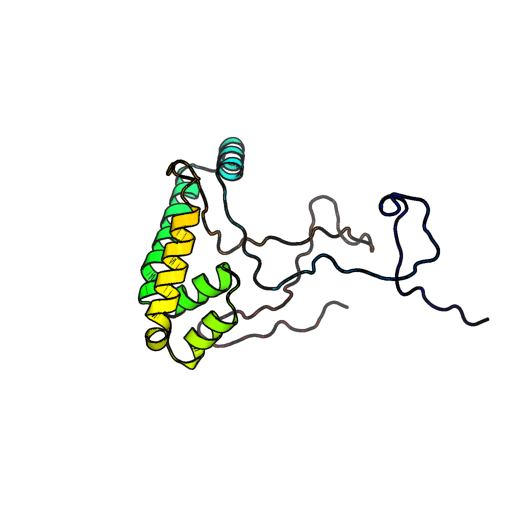N A 1 124 ? -17.557 11.021 -3.634 1.00 90.38 124 GLN A N 1
ATOM 1016 C CA . GLN A 1 124 ? -16.955 9.776 -3.167 1.00 90.38 124 GLN A CA 1
ATOM 1017 C C . GLN A 1 124 ? -15.884 9.271 -4.139 1.00 90.38 124 GLN A C 1
ATOM 1019 O O . GLN A 1 124 ? -16.096 9.190 -5.347 1.00 90.38 124 GLN A O 1
ATOM 1024 N N . ARG A 1 125 ? -14.742 8.875 -3.582 1.00 92.50 125 ARG A N 1
ATOM 1025 C CA . ARG A 1 125 ? -13.623 8.246 -4.279 1.00 92.50 125 ARG A CA 1
ATOM 1026 C C . ARG A 1 125 ? -13.281 6.932 -3.597 1.00 92.50 125 ARG A C 1
ATOM 1028 O O . ARG A 1 125 ? -13.121 6.884 -2.374 1.00 92.50 125 ARG A O 1
ATOM 1035 N N . CYS A 1 126 ? -13.083 5.871 -4.372 1.00 91.56 126 CYS A N 1
ATOM 1036 C CA . CYS A 1 126 ? -12.664 4.610 -3.791 1.00 91.56 126 CYS A CA 1
ATOM 1037 C C . CYS A 1 126 ? -11.209 4.653 -3.309 1.00 91.56 126 CYS A C 1
ATOM 1039 O O . CYS A 1 126 ? -10.278 5.017 -4.034 1.00 91.56 126 CYS A O 1
ATOM 1041 N N . ARG A 1 127 ? -11.015 4.209 -2.066 1.00 92.62 127 ARG A N 1
ATOM 1042 C CA . ARG A 1 127 ? -9.709 3.974 -1.456 1.00 92.62 127 ARG A CA 1
ATOM 1043 C C . ARG A 1 127 ? -9.822 2.857 -0.422 1.00 92.62 127 ARG A C 1
ATOM 1045 O O . ARG A 1 127 ? -9.958 3.106 0.769 1.00 92.62 127 ARG A O 1
ATOM 1052 N N . ILE A 1 128 ? -9.796 1.613 -0.888 1.00 92.75 128 ILE A N 1
ATOM 1053 C CA . ILE A 1 128 ? -10.000 0.433 -0.035 1.00 92.75 128 ILE A CA 1
ATOM 1054 C C . ILE A 1 128 ? -8.653 -0.205 0.302 1.00 92.75 128 ILE A C 1
ATOM 1056 O O . ILE A 1 128 ? -7.883 -0.552 -0.594 1.00 92.75 128 ILE A O 1
ATOM 1060 N N . PHE A 1 129 ? -8.395 -0.404 1.596 1.00 89.62 129 PHE A N 1
ATOM 1061 C CA . PHE A 1 129 ? -7.243 -1.173 2.074 1.00 89.62 129 PHE A CA 1
ATOM 1062 C C . PHE A 1 129 ? -7.383 -2.647 1.699 1.00 89.62 129 PHE A C 1
ATOM 1064 O O . PHE A 1 129 ? -8.379 -3.284 2.043 1.00 89.62 129 PHE A O 1
ATOM 1071 N N . VAL A 1 130 ? -6.343 -3.220 1.093 1.00 86.44 130 VAL A N 1
ATOM 1072 C CA . VAL A 1 130 ? -6.253 -4.670 0.892 1.00 86.44 130 VAL A CA 1
ATOM 1073 C C . VAL A 1 130 ? -5.076 -5.208 1.692 1.00 86.44 130 VAL A C 1
ATOM 1075 O O . VAL A 1 130 ? -3.919 -4.969 1.360 1.00 86.44 130 VAL A O 1
ATOM 1078 N N . GLN A 1 131 ? -5.388 -5.967 2.744 1.00 77.06 131 GLN A N 1
ATOM 1079 C CA . GLN A 1 131 ? -4.426 -6.429 3.755 1.00 77.06 131 GLN A CA 1
ATOM 1080 C C . GLN A 1 131 ? -3.226 -7.193 3.176 1.00 77.06 131 GLN A C 1
ATOM 1082 O O . GLN A 1 131 ? -2.11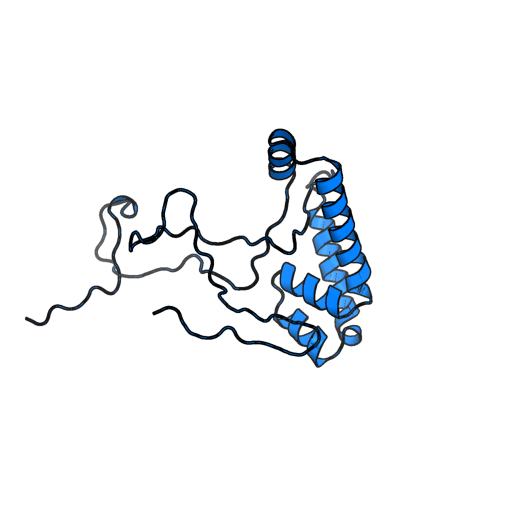6 -7.095 3.690 1.00 77.06 131 GLN A O 1
ATOM 1087 N N . LYS A 1 132 ? -3.455 -7.950 2.099 1.00 83.00 132 LYS A N 1
ATOM 1088 C CA . LYS A 1 132 ? -2.446 -8.767 1.413 1.00 83.00 132 LYS A CA 1
ATOM 1089 C C . LYS A 1 132 ? -1.909 -8.092 0.146 1.00 83.00 132 LYS A C 1
ATOM 1091 O O . LYS A 1 132 ? -1.538 -8.774 -0.799 1.00 83.00 132 LYS A O 1
ATOM 1096 N N . SER A 1 133 ? -1.930 -6.762 0.096 1.00 85.94 133 SER A N 1
ATOM 1097 C CA . SER A 1 133 ? -1.415 -5.989 -1.036 1.00 85.94 133 SER A CA 1
ATOM 1098 C C . SER A 1 133 ? -0.301 -5.054 -0.590 1.00 85.94 133 SER A C 1
ATOM 1100 O O . SER A 1 133 ? -0.353 -4.490 0.507 1.00 85.94 133 SER A O 1
ATOM 1102 N N . ARG A 1 134 ? 0.695 -4.867 -1.456 1.00 85.06 134 ARG A N 1
ATOM 1103 C CA . ARG A 1 134 ? 1.788 -3.920 -1.245 1.00 85.06 134 ARG A CA 1
ATOM 1104 C C . ARG A 1 134 ? 2.159 -3.211 -2.539 1.00 85.06 134 ARG A C 1
ATOM 1106 O O . ARG A 1 134 ? 2.077 -3.794 -3.615 1.00 85.06 134 ARG A O 1
ATOM 1113 N N . LEU A 1 135 ? 2.577 -1.958 -2.408 1.00 84.62 135 LEU A N 1
ATOM 1114 C CA . LEU A 1 135 ? 3.226 -1.203 -3.466 1.00 84.62 135 LEU A CA 1
ATOM 1115 C C . LEU A 1 135 ? 4.735 -1.423 -3.343 1.00 84.62 135 LEU A C 1
ATOM 1117 O O . LEU A 1 135 ? 5.341 -1.045 -2.339 1.00 84.62 135 LEU A O 1
ATOM 1121 N N . ILE A 1 136 ? 5.325 -2.059 -4.349 1.00 86.94 136 ILE A N 1
ATOM 1122 C CA . ILE A 1 136 ? 6.742 -2.428 -4.372 1.00 86.94 136 ILE A CA 1
ATOM 1123 C C . ILE A 1 136 ? 7.416 -1.886 -5.631 1.00 86.94 136 ILE A C 1
ATOM 1125 O O . ILE A 1 136 ? 6.765 -1.652 -6.649 1.00 86.94 136 ILE A O 1
ATOM 1129 N N . PHE A 1 137 ? 8.733 -1.700 -5.565 1.00 88.44 137 PHE A N 1
ATOM 1130 C CA . PHE A 1 137 ? 9.528 -1.368 -6.741 1.00 88.44 137 PHE A CA 1
ATOM 1131 C C . PHE A 1 137 ? 9.673 -2.599 -7.637 1.00 88.44 137 PHE A C 1
ATOM 1133 O O . PHE A 1 137 ? 10.154 -3.639 -7.192 1.00 88.44 137 PHE A O 1
ATOM 1140 N N . GLY A 1 138 ? 9.292 -2.469 -8.908 1.00 89.62 138 GLY A N 1
ATOM 1141 C CA . GLY A 1 138 ? 9.581 -3.484 -9.915 1.00 89.62 138 GLY A CA 1
ATOM 1142 C C . GLY A 1 138 ? 11.074 -3.497 -10.237 1.00 89.62 138 GLY A C 1
ATOM 1143 O O . GLY A 1 138 ? 11.616 -2.494 -10.702 1.00 89.62 138 GLY A O 1
ATOM 1144 N N . VAL A 1 139 ? 11.736 -4.628 -10.000 1.00 89.38 139 VAL A N 1
ATOM 1145 C CA . VAL A 1 139 ? 13.152 -4.837 -10.322 1.00 89.38 139 VAL A CA 1
ATOM 1146 C C . VAL A 1 139 ? 13.255 -5.977 -11.327 1.00 89.38 139 VAL A C 1
ATOM 1148 O O . VAL A 1 139 ? 12.615 -7.011 -11.164 1.00 89.38 139 VAL A O 1
ATOM 1151 N N . CYS A 1 140 ? 14.045 -5.788 -12.387 1.00 88.50 140 CYS A N 1
ATOM 1152 C CA . CYS A 1 140 ? 14.304 -6.865 -13.338 1.00 88.50 140 CYS A CA 1
ATOM 1153 C C . CYS A 1 140 ? 15.163 -7.949 -12.687 1.00 88.50 140 CYS A C 1
ATOM 1155 O O . CYS A 1 140 ? 16.172 -7.629 -12.056 1.00 88.50 140 CYS A O 1
ATOM 1157 N N . ASP A 1 141 ? 14.838 -9.210 -12.953 1.00 89.88 141 ASP A N 1
ATOM 1158 C CA . ASP A 1 141 ? 15.719 -10.322 -12.625 1.00 89.88 141 ASP A CA 1
ATOM 1159 C C . ASP A 1 141 ? 17.032 -10.206 -13.417 1.00 89.88 141 ASP A C 1
ATOM 1161 O O . ASP A 1 141 ? 17.065 -10.302 -14.644 1.00 89.88 141 ASP A O 1
ATOM 1165 N N . ALA A 1 142 ? 18.123 -9.916 -12.708 1.00 86.94 142 ALA A N 1
ATOM 1166 C CA . ALA A 1 142 ? 19.447 -9.776 -13.301 1.00 86.94 142 ALA A CA 1
ATOM 1167 C C . ALA A 1 142 ? 20.162 -11.123 -13.486 1.00 86.94 142 ALA A C 1
ATOM 1169 O O . ALA A 1 142 ? 21.145 -11.176 -14.226 1.00 86.94 142 ALA A O 1
ATOM 1170 N N . TRP A 1 143 ? 19.685 -12.179 -12.823 1.00 88.62 143 TRP A N 1
ATOM 1171 C CA . TRP A 1 143 ? 20.285 -13.513 -12.833 1.00 88.62 143 TRP A CA 1
ATOM 1172 C C . TRP A 1 143 ? 19.532 -14.497 -13.727 1.00 88.62 143 TRP A C 1
ATOM 1174 O O . TRP A 1 143 ? 20.052 -15.578 -13.989 1.00 88.62 143 TRP A O 1
ATOM 1184 N N . ASN A 1 144 ? 18.369 -14.095 -14.249 1.00 90.56 144 ASN A N 1
ATOM 1185 C CA . ASN A 1 144 ? 17.550 -14.879 -15.173 1.00 90.56 144 ASN A CA 1
ATOM 1186 C C . ASN A 1 144 ? 17.193 -16.262 -14.593 1.00 90.56 144 ASN A C 1
ATOM 1188 O O . ASN A 1 144 ? 17.285 -17.287 -15.270 1.00 90.56 144 ASN A O 1
ATOM 1192 N N . VAL A 1 145 ? 16.846 -16.261 -13.306 1.00 94.75 145 VAL A N 1
ATOM 1193 C CA . VAL A 1 145 ? 16.384 -17.411 -12.526 1.00 94.75 145 VAL A CA 1
ATOM 1194 C C . VAL A 1 145 ? 14.862 -17.561 -12.573 1.00 94.75 145 VAL A C 1
ATOM 1196 O O . VAL A 1 145 ? 14.367 -18.665 -12.364 1.00 94.75 145 VAL A O 1
ATOM 1199 N N . LEU A 1 146 ? 14.129 -16.479 -12.859 1.00 93.31 146 LEU A N 1
ATOM 1200 C CA . LEU A 1 146 ? 12.671 -16.467 -12.973 1.00 93.31 146 LEU A CA 1
ATOM 1201 C C . LEU A 1 146 ? 12.215 -16.816 -14.393 1.00 93.31 146 LEU A C 1
ATOM 1203 O O . LEU A 1 146 ? 12.810 -16.377 -15.381 1.00 93.31 146 LEU A O 1
ATOM 1207 N N . LYS A 1 147 ? 11.124 -17.577 -14.497 1.00 94.94 147 LYS A N 1
ATOM 1208 C CA . LYS A 1 147 ? 10.453 -17.895 -15.765 1.00 94.94 147 LYS A CA 1
ATOM 1209 C C . LYS A 1 147 ? 9.335 -16.900 -16.072 1.00 94.94 147 LYS A C 1
ATOM 1211 O O . LYS A 1 147 ? 8.932 -16.086 -15.243 1.00 94.94 147 LYS A O 1
ATOM 1216 N N . GLU A 1 148 ? 8.809 -16.975 -17.292 1.00 92.50 148 GLU A N 1
ATOM 1217 C CA . GLU A 1 148 ? 7.627 -16.204 -17.675 1.00 92.50 148 GLU A CA 1
ATOM 1218 C C . GLU A 1 148 ? 6.444 -16.517 -16.744 1.00 92.50 148 GLU A C 1
ATOM 1220 O O . GLU A 1 148 ? 6.142 -17.677 -16.471 1.00 92.50 148 GLU A O 1
ATOM 1225 N N . GLY A 1 149 ? 5.790 -15.466 -16.244 1.00 91.31 149 GLY A N 1
ATOM 1226 C CA . GLY A 1 149 ? 4.699 -15.571 -15.270 1.00 91.31 149 GLY A CA 1
ATOM 1227 C C . GLY A 1 149 ? 5.146 -15.643 -13.806 1.00 91.31 149 GLY A C 1
ATOM 1228 O O . GLY A 1 149 ? 4.289 -15.602 -12.925 1.00 91.31 149 GLY A O 1
ATOM 1229 N N . GLU A 1 150 ? 6.450 -15.698 -13.525 1.00 91.25 150 GLU A N 1
ATOM 1230 C CA . GLU A 1 150 ? 6.980 -15.735 -12.161 1.00 91.25 150 GLU A CA 1
ATOM 1231 C C . GLU A 1 150 ? 7.460 -14.356 -11.691 1.00 91.25 150 GLU A C 1
ATOM 1233 O O . GLU A 1 150 ? 8.002 -13.543 -12.444 1.00 91.25 150 GLU A O 1
ATOM 1238 N N . CYS A 1 151 ? 7.286 -14.105 -10.397 1.00 88.69 151 CYS A N 1
ATOM 1239 C CA . CYS A 1 151 ? 7.887 -12.986 -9.691 1.00 88.69 151 CYS A CA 1
ATOM 1240 C C . CYS A 1 151 ? 8.374 -13.460 -8.317 1.00 88.69 151 CYS A C 1
ATOM 1242 O O . CYS A 1 151 ? 7.831 -14.408 -7.752 1.00 88.69 151 CYS A O 1
ATOM 1244 N N . ALA A 1 152 ? 9.412 -12.809 -7.792 1.00 85.12 152 ALA A N 1
ATOM 1245 C CA . ALA A 1 152 ? 9.904 -13.054 -6.443 1.00 85.12 152 ALA A CA 1
ATOM 1246 C C . ALA A 1 152 ? 9.630 -11.831 -5.567 1.00 85.12 152 ALA A C 1
ATOM 1248 O O . ALA A 1 152 ? 10.050 -10.719 -5.899 1.00 85.12 152 ALA A O 1
ATOM 1249 N N . ASP A 1 153 ? 8.962 -12.039 -4.436 1.00 74.56 153 ASP A N 1
ATOM 1250 C CA . ASP A 1 153 ? 8.778 -11.040 -3.395 1.00 74.56 153 ASP A CA 1
ATOM 1251 C C . ASP A 1 153 ? 9.435 -11.500 -2.084 1.00 74.56 153 ASP A C 1
ATOM 1253 O O . ASP A 1 153 ? 9.116 -12.539 -1.515 1.00 74.56 153 ASP A O 1
ATOM 1257 N N . GLY A 1 154 ? 10.410 -10.722 -1.607 1.00 66.12 154 GLY A N 1
ATOM 1258 C CA . GLY A 1 154 ? 11.080 -10.950 -0.326 1.00 66.12 154 GLY A CA 1
ATOM 1259 C C . GLY A 1 154 ? 10.633 -9.919 0.716 1.00 66.12 154 GLY A C 1
ATOM 1260 O O . GLY A 1 154 ? 10.544 -8.729 0.391 1.00 66.12 154 GLY A O 1
ATOM 1261 N N . PRO A 1 155 ? 10.360 -10.307 1.976 1.00 56.53 155 PRO A N 1
ATOM 1262 C CA . PRO A 1 155 ? 10.002 -9.344 3.009 1.00 56.53 155 PRO A CA 1
ATOM 1263 C C . PRO A 1 155 ? 11.215 -8.486 3.398 1.00 56.53 155 PRO A C 1
ATOM 1265 O O . PRO A 1 155 ? 12.233 -8.998 3.847 1.00 56.53 155 PRO A O 1
ATOM 1268 N N . LEU A 1 156 ? 11.084 -7.158 3.294 1.00 52.19 156 LEU A N 1
ATOM 1269 C CA . LEU A 1 156 ? 12.090 -6.204 3.802 1.00 52.19 156 LEU A CA 1
ATOM 1270 C C . LEU A 1 156 ? 12.128 -6.148 5.339 1.00 52.19 156 LEU A C 1
ATOM 1272 O O . LEU A 1 156 ? 13.150 -5.813 5.928 1.00 52.19 156 LEU A O 1
ATOM 1276 N N . SER A 1 157 ? 11.019 -6.511 5.981 1.00 45.00 157 SER A N 1
ATOM 1277 C CA . SER A 1 157 ? 10.912 -6.842 7.401 1.00 45.00 157 SER A CA 1
ATOM 1278 C C . SER A 1 157 ? 9.573 -7.554 7.614 1.00 45.00 157 SER A C 1
ATOM 1280 O O . SER A 1 157 ? 8.499 -6.968 7.456 1.00 45.00 157 SER A O 1
ATOM 1282 N N . ALA A 1 158 ? 9.598 -8.854 7.901 1.00 36.78 158 ALA A N 1
ATOM 1283 C CA . ALA A 1 158 ? 8.411 -9.535 8.402 1.00 36.78 158 ALA A CA 1
ATOM 1284 C C . ALA A 1 158 ? 8.421 -9.392 9.926 1.00 36.78 158 ALA A C 1
ATOM 1286 O O . ALA A 1 158 ? 9.194 -10.053 10.607 1.00 36.78 158 ALA A O 1
ATOM 1287 N N . ILE A 1 159 ? 7.592 -8.495 10.460 1.00 38.28 159 ILE A N 1
ATOM 1288 C CA . ILE A 1 159 ? 7.041 -8.695 11.801 1.00 38.28 159 ILE A CA 1
ATOM 1289 C C . ILE A 1 159 ? 5.692 -9.353 11.553 1.00 38.28 159 ILE A C 1
ATOM 1291 O O . ILE A 1 159 ? 4.709 -8.684 11.227 1.00 38.28 159 ILE A O 1
ATOM 1295 N N . GLN A 1 160 ? 5.671 -10.679 11.614 1.00 36.81 160 GLN A N 1
ATOM 1296 C CA . GLN A 1 160 ? 4.432 -11.437 11.622 1.00 36.81 160 GLN A CA 1
ATOM 1297 C C . GLN A 1 160 ? 3.971 -11.499 13.079 1.00 36.81 160 GLN A C 1
ATOM 1299 O O . GLN A 1 160 ? 4.657 -12.068 13.925 1.00 36.81 160 GLN A O 1
ATOM 1304 N N . VAL A 1 161 ? 2.862 -10.826 13.398 1.00 36.69 161 VAL A N 1
ATOM 1305 C CA . VAL A 1 161 ? 2.221 -10.936 14.715 1.00 36.69 161 VAL A CA 1
ATOM 1306 C C . VAL A 1 161 ? 1.187 -12.045 14.614 1.00 36.69 161 VAL A C 1
ATOM 1308 O O . VAL A 1 161 ? 0.002 -11.791 14.393 1.00 36.69 161 VAL A O 1
ATOM 1311 N N . ASP A 1 162 ? 1.655 -13.281 14.738 1.00 32.78 162 ASP A N 1
ATOM 1312 C CA . ASP A 1 162 ? 0.781 -14.413 15.010 1.00 32.78 162 ASP A CA 1
ATOM 1313 C C . ASP A 1 162 ? 0.542 -14.463 16.525 1.00 32.78 162 ASP A C 1
ATOM 1315 O O . ASP A 1 162 ? 1.389 -14.047 17.318 1.00 32.78 162 ASP A O 1
ATOM 1319 N N . GLY A 1 163 ? -0.636 -14.924 16.955 1.00 37.78 163 GLY A N 1
ATOM 1320 C CA . GLY A 1 163 ? -1.081 -14.920 18.360 1.00 37.78 163 GLY A CA 1
ATOM 1321 C C . GLY A 1 163 ? -0.235 -15.752 19.342 1.00 37.78 163 GLY A C 1
ATOM 1322 O O . GLY A 1 163 ? -0.723 -16.060 20.424 1.00 37.78 163 GLY A O 1
ATOM 1323 N N . GLN A 1 164 ? 0.990 -16.126 18.968 1.00 28.80 164 GLN A N 1
ATOM 1324 C CA . GLN A 1 164 ? 1.963 -16.895 19.742 1.00 28.80 164 GLN A CA 1
ATOM 1325 C C . GLN A 1 164 ? 3.384 -16.286 19.760 1.00 28.80 164 GLN A C 1
ATOM 1327 O O . GLN A 1 164 ? 4.260 -16.863 20.395 1.00 28.80 164 GLN A O 1
ATOM 1332 N N . GLY A 1 165 ? 3.636 -15.118 19.151 1.00 30.14 165 GLY A N 1
ATOM 1333 C CA . GLY A 1 165 ? 4.938 -14.439 19.249 1.00 30.14 165 GLY A CA 1
ATOM 1334 C C . GLY A 1 165 ? 5.463 -13.881 17.926 1.00 30.14 165 GLY A C 1
ATOM 1335 O O . GLY A 1 165 ? 4.895 -14.117 16.864 1.00 30.14 165 GLY A O 1
ATOM 1336 N N . VAL A 1 166 ? 6.543 -13.099 18.018 1.00 31.33 166 VAL A N 1
ATOM 1337 C CA . VAL A 1 166 ? 7.210 -12.438 16.885 1.00 31.33 166 VAL A CA 1
ATOM 1338 C C . VAL A 1 166 ? 8.214 -13.401 16.251 1.00 31.33 166 VAL A C 1
ATOM 1340 O O . VAL A 1 166 ? 9.213 -13.746 16.878 1.00 31.33 166 VAL A O 1
ATOM 1343 N N . CYS A 1 167 ? 7.986 -13.803 15.000 1.00 30.59 167 CYS A N 1
ATOM 1344 C CA . CYS A 1 167 ? 8.962 -14.55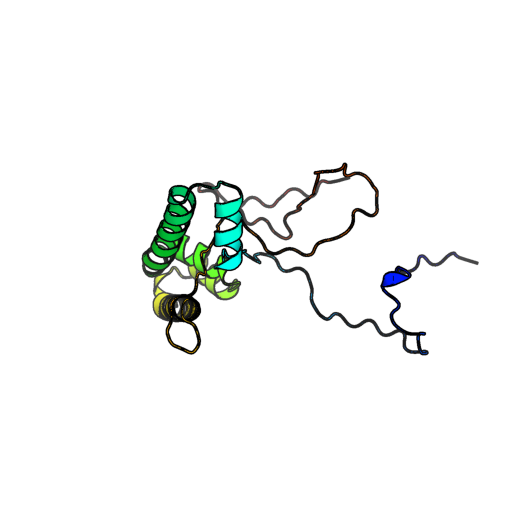6 14.210 1.00 30.59 167 CYS A CA 1
ATOM 1345 C C . CYS A 1 167 ? 9.721 -13.604 13.274 1.00 30.59 167 CYS A C 1
ATOM 1347 O O . CYS A 1 167 ? 9.111 -12.938 12.436 1.00 30.59 167 CYS A O 1
ATOM 1349 N N . LEU A 1 168 ? 11.048 -13.541 13.417 1.00 33.62 168 LEU A N 1
ATOM 1350 C CA . LEU A 1 168 ? 11.937 -12.916 12.434 1.00 33.62 168 LEU A CA 1
ATOM 1351 C C . LEU A 1 168 ? 12.142 -13.896 11.265 1.00 33.62 168 LEU A C 1
ATOM 1353 O O . LEU A 1 168 ? 12.349 -15.081 11.523 1.00 33.62 168 LEU A O 1
ATOM 1357 N N . PRO A 1 169 ? 12.102 -13.448 9.998 1.00 40.47 169 PRO A N 1
ATOM 1358 C CA . PRO A 1 169 ? 12.353 -14.329 8.867 1.00 40.47 169 PRO A CA 1
ATOM 1359 C C . PRO A 1 169 ? 13.835 -14.726 8.834 1.00 40.47 169 PRO A C 1
ATOM 1361 O O . PRO A 1 169 ? 14.723 -13.868 8.875 1.00 40.47 169 PRO A O 1
ATOM 1364 N N . ASP A 1 170 ? 14.081 -16.034 8.765 1.00 37.47 170 ASP A N 1
ATOM 1365 C CA . ASP A 1 170 ? 15.406 -16.624 8.613 1.00 37.47 170 ASP A CA 1
ATOM 1366 C C . ASP A 1 170 ? 16.140 -16.030 7.405 1.00 37.47 170 ASP A C 1
ATOM 1368 O O . ASP A 1 170 ? 15.630 -15.966 6.283 1.00 37.47 170 ASP A O 1
ATOM 1372 N N . ARG A 1 171 ? 17.385 -15.603 7.637 1.00 42.28 171 ARG A N 1
ATOM 1373 C CA . ARG A 1 171 ? 18.314 -15.220 6.572 1.00 42.28 171 ARG A CA 1
ATOM 1374 C C . ARG A 1 171 ? 18.727 -16.488 5.832 1.00 42.28 171 ARG A C 1
ATOM 1376 O O . ARG A 1 171 ? 19.601 -17.210 6.303 1.00 42.28 171 ARG A O 1
ATOM 1383 N N . GLY A 1 172 ? 18.133 -16.756 4.676 1.00 34.94 172 GLY A N 1
ATOM 1384 C CA . GLY A 1 172 ? 18.481 -17.966 3.940 1.00 34.94 172 GLY A CA 1
ATOM 1385 C C . GLY A 1 172 ? 17.963 -18.031 2.514 1.00 34.94 172 GLY A C 1
ATOM 1386 O O . GLY A 1 172 ? 17.176 -18.914 2.210 1.00 34.94 172 GLY A O 1
ATOM 1387 N N . CYS A 1 173 ? 18.469 -17.175 1.628 1.00 27.31 173 CYS A N 1
ATOM 1388 C CA . CYS A 1 173 ? 18.613 -17.553 0.221 1.00 27.31 173 CYS A CA 1
ATOM 1389 C C . CYS A 1 173 ? 20.104 -17.483 -0.124 1.00 27.31 173 CYS A C 1
ATOM 1391 O O . CYS A 1 173 ? 20.691 -16.400 -0.105 1.00 27.31 173 CYS A O 1
ATOM 1393 N N . ARG A 1 174 ? 20.710 -18.659 -0.324 1.00 29.47 174 ARG A N 1
ATOM 1394 C CA . ARG A 1 174 ? 22.005 -18.824 -0.996 1.00 29.47 174 ARG A CA 1
ATOM 1395 C C . ARG A 1 174 ? 21.819 -18.692 -2.498 1.00 29.47 174 ARG A C 1
ATOM 1397 O O . ARG A 1 174 ? 20.739 -19.108 -2.969 1.00 29.47 174 ARG A O 1
#

Foldseek 3Di:
DDDDDDPDDDDPVRCPDDDDPDPDDDDPDDWDALAFDWDWPVNVVVVVVVVDDPVVVVVLVVVQVVLLVCLLPDLVSVLLLCSNVVNVVVSVCCVVVNCVVCSVVSNVVSVVVVCVQADPVRDGIGTGTDSPGHDGDDDDDPPPPDDPPDDDDDRPWDQDPDVPDGDTDDPDDD

pLDDT: mean 82.46, std 18.3, range [27.31, 97.5]

InterPro domains:
  IPR007855 RNA-dependent RNA polymerase [PTHR23079] (7-151)
  IPR057596 RDRP, core domain [PF05183] (8-151)

Organism: NCBI:txid485398